Protein AF-C3YIP3-F1 (afdb_monomer_lite)

pLDDT: mean 76.25, std 16.48, range [44.12, 97.44]

Sequence (112 aa):
VHVTQGAGSWVPRDRRCDHVFKRIHAREKLRVPKPVEREPYDGTVADAEPEEPLKVAQPSKLTMEEVTTSTGARDLHKSGFTLAGEQVDDNVPRRTGQRITKPPGGSSSIIF

Foldseek 3Di:
DDDDPPNDDDDDDDPDDCVPCVVVVVCVVVVDDDDDDDDDDPDDDDDDDPPDPDPPDDDDDDPDDDDDPPPPPDDPVPQLADPVQDDPCPVPDDDVPDDDPAHRSGHDDDDD

InterPro domains:
  IPR011059 Metal-dependent hydrolase, composite domain superfamily [G3DSA:2.30.40.10] (1-59)

Organism: Branchiostoma floridae (NCBI:txid7739)

Structure (mmCIF, N/CA/C/O backbone):
data_AF-C3YIP3-F1
#
_entry.id   AF-C3YIP3-F1
#
loop_
_atom_site.group_PDB
_atom_site.id
_atom_site.type_symbol
_atom_site.label_atom_id
_atom_site.label_alt_id
_atom_site.label_comp_id
_atom_site.label_asym_id
_atom_site.label_entity_id
_atom_site.label_seq_id
_atom_site.pdbx_PDB_ins_code
_atom_site.Cartn_x
_atom_site.Cartn_y
_atom_site.Cartn_z
_atom_site.occupancy
_atom_site.B_iso_or_equiv
_atom_site.auth_seq_id
_atom_site.auth_comp_id
_atom_site.auth_asym_id
_atom_site.auth_atom_id
_atom_site.pdbx_PDB_model_num
ATOM 1 N N . VAL A 1 1 ? 34.026 -5.144 -32.151 1.00 74.12 1 VAL A N 1
ATOM 2 C CA . VAL A 1 1 ? 32.636 -5.651 -32.264 1.00 74.12 1 VAL A CA 1
ATOM 3 C C . VAL A 1 1 ? 31.886 -4.694 -33.172 1.00 74.12 1 VAL A C 1
ATOM 5 O O . VAL A 1 1 ? 31.970 -3.500 -32.925 1.00 74.12 1 VAL A O 1
ATOM 8 N N . HIS A 1 2 ? 31.257 -5.184 -34.240 1.00 86.88 2 HIS A N 1
ATOM 9 C CA . HIS A 1 2 ? 30.519 -4.352 -35.199 1.00 86.88 2 HIS A CA 1
ATOM 10 C C . HIS A 1 2 ? 29.017 -4.527 -34.934 1.00 86.88 2 HIS A C 1
ATOM 12 O O . HIS A 1 2 ? 28.570 -5.653 -34.735 1.00 86.88 2 HIS A O 1
ATOM 18 N N . VAL A 1 3 ? 28.258 -3.430 -34.890 1.00 89.19 3 VAL A N 1
ATOM 19 C CA . VAL A 1 3 ? 26.803 -3.403 -34.646 1.00 89.19 3 VAL A CA 1
ATOM 20 C C . VAL A 1 3 ? 26.131 -2.717 -35.835 1.00 89.19 3 VAL A C 1
ATOM 22 O O . VAL A 1 3 ? 26.680 -1.758 -36.373 1.00 89.19 3 VAL A O 1
ATOM 25 N N . THR A 1 4 ? 24.958 -3.201 -36.249 1.00 93.81 4 THR A N 1
ATOM 26 C CA . THR A 1 4 ? 24.152 -2.616 -37.332 1.00 93.81 4 THR A CA 1
ATOM 27 C C . THR A 1 4 ? 22.941 -1.860 -36.784 1.00 93.81 4 THR A C 1
ATOM 29 O O . THR A 1 4 ? 22.431 -2.151 -35.698 1.00 93.81 4 THR A O 1
ATOM 32 N N . GLN A 1 5 ? 22.462 -0.864 -37.534 1.00 94.12 5 GLN A N 1
ATOM 33 C CA . GLN A 1 5 ? 21.230 -0.155 -37.190 1.00 94.12 5 GLN A CA 1
ATOM 34 C C . GLN A 1 5 ? 20.055 -1.141 -37.150 1.00 94.12 5 GLN A C 1
ATOM 36 O O . GLN A 1 5 ? 19.885 -1.949 -38.058 1.00 94.12 5 GLN A O 1
ATOM 41 N N . GLY A 1 6 ? 19.251 -1.075 -36.088 1.00 94.00 6 GLY A N 1
ATOM 42 C CA . GLY A 1 6 ? 18.124 -1.991 -35.894 1.00 94.00 6 GLY A CA 1
ATOM 43 C C . GLY A 1 6 ? 18.499 -3.357 -35.310 1.00 94.00 6 GLY A C 1
ATOM 44 O O . GLY A 1 6 ? 17.627 -4.205 -35.181 1.00 94.00 6 GLY A O 1
ATOM 45 N N . ALA A 1 7 ? 19.752 -3.576 -34.898 1.00 93.38 7 ALA A N 1
ATOM 46 C CA . ALA A 1 7 ? 20.153 -4.814 -34.220 1.00 93.38 7 ALA A CA 1
ATOM 47 C C . ALA A 1 7 ? 19.460 -5.035 -32.855 1.00 93.38 7 ALA A C 1
ATOM 49 O O . ALA A 1 7 ? 1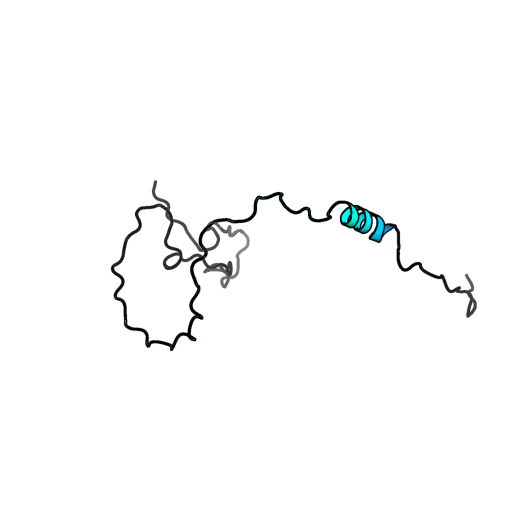9.485 -6.142 -32.324 1.00 93.38 7 ALA A O 1
ATOM 50 N N . GLY A 1 8 ? 18.864 -3.990 -32.267 1.00 93.94 8 GLY A N 1
ATOM 51 C CA . GLY A 1 8 ? 18.084 -4.089 -31.034 1.00 93.94 8 GLY A CA 1
ATOM 52 C C . GLY A 1 8 ? 16.636 -4.509 -31.290 1.00 93.94 8 GLY A C 1
ATOM 53 O O . GLY A 1 8 ? 16.011 -4.066 -32.250 1.00 93.94 8 GLY A O 1
ATOM 54 N N . SER A 1 9 ? 16.079 -5.313 -30.387 1.00 95.75 9 SER A N 1
ATOM 55 C CA . SER A 1 9 ? 14.677 -5.737 -30.412 1.00 95.75 9 SER A CA 1
ATOM 56 C C . SER A 1 9 ? 13.869 -5.070 -29.299 1.00 95.75 9 SER A C 1
ATOM 58 O O . SER A 1 9 ? 14.363 -4.882 -28.185 1.00 95.75 9 SER A O 1
ATOM 60 N N . TRP A 1 10 ? 12.597 -4.775 -29.564 1.00 96.81 10 TRP A N 1
ATOM 61 C CA . TRP A 1 10 ? 11.662 -4.395 -28.508 1.00 96.81 10 TRP A CA 1
ATOM 62 C C . TRP A 1 10 ? 11.361 -5.592 -27.600 1.00 96.81 10 TRP A C 1
ATOM 64 O O . TRP A 1 10 ? 11.080 -6.688 -28.081 1.00 96.81 10 TRP A O 1
ATOM 74 N N . VAL A 1 11 ? 11.398 -5.366 -26.285 1.00 94.94 11 VAL A N 1
ATOM 75 C CA . VAL A 1 11 ? 11.059 -6.376 -25.278 1.00 94.94 11 VAL A CA 1
ATOM 76 C C . VAL A 1 11 ? 9.768 -5.942 -24.575 1.00 94.94 11 VAL A C 1
ATOM 78 O O . VAL A 1 11 ? 9.799 -4.968 -23.811 1.00 94.94 11 VAL A O 1
ATOM 81 N N . PRO A 1 12 ? 8.633 -6.630 -24.806 1.00 94.75 12 PRO A N 1
ATOM 82 C CA . PRO A 1 12 ? 7.417 -6.389 -24.043 1.00 94.75 12 PRO A CA 1
ATOM 83 C C . PRO A 1 12 ? 7.684 -6.584 -22.556 1.00 94.75 12 PRO A C 1
ATOM 85 O O . PRO A 1 12 ? 8.288 -7.574 -22.143 1.00 94.75 12 PRO A O 1
ATOM 88 N N . ARG A 1 13 ? 7.200 -5.651 -21.738 1.00 91.19 13 ARG A N 1
ATOM 89 C CA . ARG A 1 13 ? 7.237 -5.781 -20.282 1.00 91.19 13 ARG A CA 1
ATOM 90 C C . ARG A 1 13 ? 5.826 -5.926 -19.754 1.00 91.19 13 ARG A C 1
ATOM 92 O O . ARG A 1 13 ? 4.944 -5.150 -20.120 1.00 91.19 13 ARG A O 1
ATOM 99 N N . ASP A 1 14 ? 5.645 -6.888 -18.862 1.00 90.94 14 ASP A N 1
ATOM 100 C CA . ASP A 1 14 ? 4.442 -6.953 -18.046 1.00 90.94 14 ASP A CA 1
ATOM 101 C C . ASP A 1 14 ? 4.394 -5.725 -17.119 1.00 90.94 14 ASP A C 1
ATOM 103 O O . ASP A 1 14 ? 5.416 -5.273 -16.591 1.00 90.94 14 ASP A O 1
ATOM 107 N N . ARG A 1 15 ? 3.192 -5.181 -16.916 1.00 90.88 15 ARG A N 1
ATOM 108 C CA . ARG A 1 15 ? 2.930 -4.115 -15.942 1.00 90.88 15 ARG A CA 1
ATOM 109 C C . ARG A 1 15 ? 3.197 -4.605 -14.522 1.00 90.88 15 ARG A C 1
ATOM 111 O O . ARG A 1 15 ? 3.572 -3.813 -13.658 1.00 90.88 15 ARG A O 1
ATOM 118 N N . ARG A 1 16 ? 3.006 -5.903 -14.276 1.00 92.00 16 ARG A N 1
ATOM 119 C CA . ARG A 1 16 ? 3.118 -6.509 -12.955 1.00 92.00 16 ARG A CA 1
ATOM 120 C C . ARG A 1 16 ? 4.381 -7.353 -12.840 1.00 92.00 16 ARG A C 1
ATOM 122 O O . ARG A 1 16 ? 4.358 -8.569 -12.983 1.00 92.00 16 ARG A O 1
ATOM 129 N N . CYS A 1 17 ? 5.496 -6.708 -12.510 1.00 93.94 17 CYS A N 1
ATOM 130 C CA . CYS A 1 17 ? 6.712 -7.448 -12.204 1.00 93.94 17 CYS A CA 1
ATOM 131 C C . CYS A 1 17 ? 6.653 -8.064 -10.798 1.00 93.94 17 CYS A C 1
ATOM 133 O O . CYS A 1 17 ? 6.369 -7.411 -9.789 1.00 93.94 17 CYS A O 1
ATOM 135 N N . ASP A 1 18 ? 6.978 -9.346 -10.729 1.00 93.75 18 ASP A N 1
ATOM 136 C CA . ASP A 1 18 ? 6.945 -10.120 -9.495 1.00 93.75 18 ASP A CA 1
ATOM 137 C C . ASP A 1 18 ? 7.893 -9.581 -8.417 1.00 93.75 18 ASP A C 1
ATOM 139 O O . ASP A 1 18 ? 7.541 -9.547 -7.239 1.00 93.75 18 ASP A O 1
ATOM 143 N N . HIS A 1 19 ? 9.078 -9.114 -8.816 1.00 93.69 19 HIS A N 1
ATOM 144 C CA . HIS A 1 19 ? 10.075 -8.545 -7.907 1.00 93.69 19 HIS A CA 1
ATOM 145 C C . HIS A 1 19 ? 9.516 -7.380 -7.067 1.00 93.69 19 HIS A C 1
ATOM 147 O O . HIS A 1 19 ? 9.839 -7.261 -5.887 1.00 93.69 19 HIS A O 1
ATOM 153 N N . VAL A 1 20 ? 8.643 -6.547 -7.647 1.00 93.44 20 VAL A N 1
ATOM 154 C CA . VAL A 1 20 ? 8.040 -5.395 -6.956 1.00 93.44 20 VAL A CA 1
ATOM 155 C C . VAL A 1 20 ? 6.698 -5.767 -6.323 1.00 93.44 20 VAL A C 1
ATOM 157 O O . VAL A 1 20 ? 6.452 -5.463 -5.155 1.00 93.44 20 VAL A O 1
ATOM 160 N N . PHE A 1 21 ? 5.818 -6.450 -7.062 1.00 96.44 21 PHE A N 1
ATOM 161 C CA . PHE A 1 21 ? 4.413 -6.591 -6.669 1.00 96.44 21 PHE A CA 1
ATOM 162 C C . PHE A 1 21 ? 4.085 -7.842 -5.847 1.00 96.44 21 PHE A C 1
ATOM 164 O O . PHE A 1 21 ? 3.033 -7.856 -5.203 1.00 96.44 21 PHE A O 1
ATOM 171 N N . LYS A 1 22 ? 4.955 -8.866 -5.784 1.00 96.69 22 LYS A N 1
ATOM 172 C CA . LYS A 1 22 ? 4.684 -10.095 -5.003 1.00 96.69 22 LYS A CA 1
ATOM 173 C C . LYS A 1 22 ? 4.330 -9.793 -3.547 1.00 96.69 22 LYS A C 1
ATOM 175 O O . LYS A 1 22 ? 3.325 -10.278 -3.030 1.00 96.69 22 LYS A O 1
ATOM 180 N N . ARG A 1 23 ? 5.134 -8.949 -2.894 1.00 96.56 23 ARG A N 1
ATOM 181 C CA . ARG A 1 23 ? 4.942 -8.583 -1.482 1.00 96.56 23 ARG A CA 1
ATOM 182 C C . ARG A 1 23 ? 3.743 -7.666 -1.273 1.00 96.56 23 ARG A C 1
ATOM 184 O O . ARG A 1 23 ? 3.031 -7.827 -0.286 1.00 96.56 23 ARG A O 1
ATOM 191 N N . ILE A 1 24 ? 3.520 -6.724 -2.190 1.00 95.50 24 ILE A N 1
ATOM 192 C CA . ILE A 1 24 ? 2.390 -5.789 -2.123 1.00 95.50 24 ILE A CA 1
ATOM 193 C C . ILE A 1 24 ? 1.077 -6.572 -2.171 1.00 95.50 24 ILE A C 1
ATOM 195 O O . ILE A 1 24 ? 0.234 -6.392 -1.299 1.00 95.50 24 ILE A O 1
ATOM 199 N N . HIS A 1 25 ? 0.967 -7.529 -3.093 1.00 95.19 25 HIS A N 1
ATOM 200 C CA . HIS A 1 25 ? -0.218 -8.375 -3.242 1.00 95.19 25 HIS A CA 1
ATOM 201 C C . HIS A 1 25 ? -0.503 -9.250 -2.028 1.00 95.19 25 HIS A C 1
ATOM 203 O O . HIS A 1 25 ? -1.642 -9.357 -1.583 1.00 95.19 25 HIS A O 1
ATOM 209 N N . ALA A 1 26 ? 0.535 -9.887 -1.481 1.00 96.62 26 ALA A N 1
ATOM 210 C CA . ALA A 1 26 ? 0.394 -10.684 -0.269 1.00 96.62 26 ALA A CA 1
ATOM 211 C C . ALA A 1 26 ? -0.065 -9.808 0.907 1.00 96.62 26 ALA A C 1
ATOM 213 O O . ALA A 1 26 ? -0.966 -10.188 1.650 1.00 96.62 26 ALA A O 1
ATOM 214 N N . ARG A 1 27 ? 0.503 -8.603 1.039 1.00 97.44 27 ARG A N 1
ATOM 215 C CA . ARG A 1 27 ? 0.122 -7.645 2.080 1.00 97.44 27 ARG A CA 1
ATOM 216 C C . ARG A 1 27 ? -1.316 -7.165 1.924 1.00 97.44 27 ARG A C 1
ATOM 218 O O . ARG A 1 27 ? -2.011 -7.104 2.925 1.00 97.44 27 ARG A O 1
ATOM 225 N N . GLU A 1 28 ? -1.760 -6.825 0.720 1.00 96.31 28 GLU A N 1
ATOM 226 C CA . GLU A 1 28 ? -3.143 -6.392 0.471 1.00 96.31 28 GLU A CA 1
ATOM 227 C C . GLU A 1 28 ? -4.153 -7.471 0.864 1.00 96.31 28 GLU A C 1
ATOM 229 O O . GLU A 1 28 ? -5.122 -7.175 1.556 1.00 96.31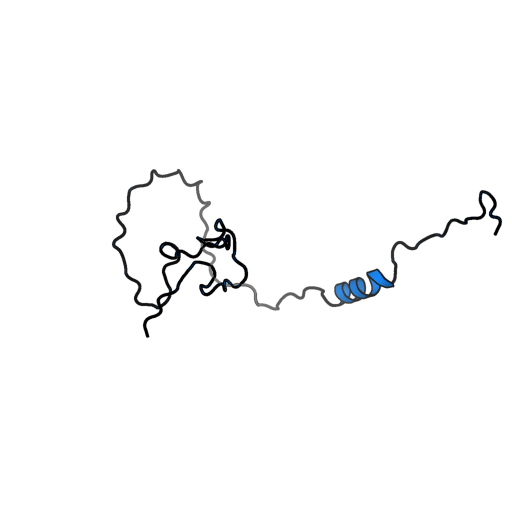 28 GLU A O 1
ATOM 234 N N . LYS A 1 29 ? -3.878 -8.735 0.520 1.00 96.12 29 LYS A N 1
ATOM 235 C CA . LYS A 1 29 ? -4.719 -9.871 0.923 1.00 96.12 29 LYS A CA 1
ATOM 236 C C . LYS A 1 29 ? -4.766 -10.087 2.435 1.00 96.12 29 LYS A C 1
ATOM 238 O O . LYS A 1 29 ? -5.804 -10.466 2.963 1.00 96.12 29 LYS A O 1
ATOM 243 N N . LEU A 1 30 ? -3.643 -9.894 3.126 1.00 96.38 30 LEU A N 1
ATOM 244 C CA . LEU A 1 30 ? -3.535 -10.153 4.566 1.00 96.38 30 LEU A CA 1
ATOM 245 C C . LEU A 1 30 ? -4.003 -8.975 5.426 1.00 96.38 30 LEU A C 1
ATOM 247 O O . LEU A 1 30 ? -4.508 -9.181 6.525 1.00 96.38 30 LEU A O 1
ATOM 251 N N . ARG A 1 31 ? -3.823 -7.739 4.950 1.00 95.81 31 ARG A N 1
ATOM 252 C CA . ARG A 1 31 ? -4.070 -6.504 5.709 1.00 95.81 31 ARG A CA 1
ATOM 253 C C . ARG A 1 31 ? -5.461 -5.923 5.454 1.00 95.81 31 ARG A C 1
ATOM 255 O O . ARG A 1 31 ? -5.643 -4.711 5.559 1.00 95.81 31 ARG A O 1
ATOM 262 N N . VAL A 1 32 ? -6.423 -6.780 5.116 1.00 94.94 32 VAL A N 1
ATOM 263 C CA . VAL A 1 32 ? -7.831 -6.392 5.015 1.00 94.94 32 VAL A CA 1
ATOM 264 C C . VAL A 1 32 ? -8.293 -5.939 6.407 1.00 94.94 32 VAL A C 1
ATOM 266 O O . VAL A 1 32 ? -8.169 -6.719 7.357 1.00 94.94 32 VAL A O 1
ATOM 269 N N . PRO A 1 33 ? -8.764 -4.687 6.569 1.00 95.81 33 PRO A N 1
ATOM 270 C CA . PRO A 1 33 ? -9.215 -4.187 7.861 1.00 95.81 33 PRO A CA 1
ATOM 271 C C . PRO A 1 33 ? -10.417 -5.002 8.337 1.00 95.81 33 PRO A C 1
ATOM 273 O O . PRO A 1 33 ? -11.332 -5.281 7.563 1.00 95.81 33 PRO A O 1
ATOM 276 N N . LYS A 1 34 ? -10.404 -5.388 9.613 1.00 96.31 34 LYS A N 1
ATOM 277 C CA . LYS A 1 34 ? -11.502 -6.123 10.241 1.00 96.31 34 LYS A CA 1
ATOM 278 C C . LYS A 1 34 ? -12.207 -5.203 11.236 1.00 96.31 34 LYS A C 1
ATOM 280 O O . LYS A 1 34 ? -11.511 -4.619 12.072 1.00 96.31 34 LYS A O 1
ATOM 285 N N . PRO A 1 35 ? -13.537 -5.038 11.142 1.00 95.75 35 PRO A N 1
ATOM 286 C CA . PRO A 1 35 ? -14.277 -4.289 12.144 1.00 95.75 35 PRO A CA 1
ATOM 287 C C . PRO A 1 35 ? -14.219 -5.022 13.488 1.00 95.75 35 PRO A C 1
ATOM 289 O O . PRO A 1 35 ? -14.069 -6.243 13.538 1.00 95.75 35 PRO A O 1
ATOM 292 N N . VAL A 1 36 ? -14.329 -4.266 14.577 1.00 97.44 36 VAL A N 1
ATOM 293 C CA . VAL A 1 36 ? -14.497 -4.839 15.915 1.00 97.44 36 VAL A CA 1
ATOM 294 C C . VAL A 1 36 ? -15.977 -5.138 16.102 1.00 97.44 36 VAL A C 1
ATOM 296 O O . VAL A 1 36 ? -16.801 -4.243 15.924 1.00 97.44 36 VAL A O 1
ATOM 299 N N . GLU A 1 37 ? -16.302 -6.373 16.470 1.00 96.88 37 GLU A N 1
ATOM 300 C CA . GLU A 1 37 ? -17.668 -6.755 16.825 1.00 96.88 37 GLU A CA 1
ATOM 301 C C . GLU A 1 37 ? -18.072 -6.035 18.114 1.00 96.88 37 GLU A C 1
ATOM 303 O O . GLU A 1 37 ? -17.392 -6.126 19.140 1.00 96.88 37 GLU A O 1
ATOM 308 N N . ARG A 1 38 ? -19.136 -5.238 18.024 1.00 97.31 38 ARG A N 1
ATOM 309 C CA . ARG A 1 38 ? -19.675 -4.431 19.117 1.00 97.31 38 ARG A CA 1
ATOM 310 C C . ARG A 1 38 ? -21.188 -4.438 19.032 1.00 97.31 38 ARG A C 1
ATOM 312 O O . ARG A 1 38 ? -21.738 -4.395 17.933 1.00 97.31 38 ARG A O 1
ATOM 319 N N . GLU A 1 39 ? -21.825 -4.420 20.192 1.00 95.75 39 GLU A N 1
ATOM 320 C CA . GLU A 1 39 ? -23.243 -4.095 20.276 1.00 95.75 39 GLU A CA 1
ATOM 321 C C . GLU A 1 39 ? -23.488 -2.653 19.799 1.00 95.75 39 GLU A C 1
ATOM 323 O O . GLU A 1 39 ? -22.598 -1.797 19.934 1.00 95.75 39 GLU A O 1
ATOM 328 N N . PRO A 1 40 ? -24.674 -2.359 19.240 1.00 96.31 40 PRO A N 1
ATOM 329 C CA . PRO A 1 40 ? -25.081 -0.994 18.938 1.00 96.31 40 PRO A CA 1
ATOM 330 C C . PRO A 1 40 ? -24.994 -0.095 20.178 1.00 96.31 40 PRO A C 1
ATOM 332 O O . PRO A 1 40 ? -25.251 -0.524 21.301 1.00 96.31 40 PRO A O 1
ATOM 335 N N . TYR A 1 41 ? -24.627 1.170 19.976 1.00 95.12 41 TYR A N 1
ATOM 336 C CA . TYR A 1 41 ? -24.601 2.146 21.061 1.00 95.12 41 TYR A CA 1
ATOM 337 C C . TYR A 1 41 ? -26.031 2.513 21.481 1.00 95.12 41 TYR A C 1
ATOM 339 O O . TYR A 1 41 ? -26.801 2.990 20.653 1.00 95.12 41 TYR A O 1
ATOM 347 N N . ASP A 1 42 ? -26.349 2.315 22.761 1.00 95.12 42 ASP A N 1
ATOM 348 C CA . ASP A 1 42 ? -27.666 2.591 23.367 1.00 95.12 42 ASP A CA 1
ATOM 349 C C . ASP A 1 42 ? -27.653 3.818 24.305 1.00 95.12 42 ASP A C 1
ATOM 351 O O . ASP A 1 42 ? -28.611 4.114 25.012 1.00 95.12 42 ASP A O 1
ATOM 355 N N . GLY A 1 43 ? -26.533 4.544 24.372 1.00 94.56 43 GLY A N 1
ATOM 356 C CA . GLY A 1 43 ? -26.430 5.724 25.229 1.00 94.56 43 GLY A CA 1
ATOM 357 C C . GLY A 1 43 ? -27.117 6.952 24.626 1.00 94.56 43 GLY A C 1
ATOM 358 O O . GLY A 1 43 ? -27.280 7.072 23.412 1.00 94.56 43 GLY A O 1
ATOM 359 N N . THR A 1 44 ? -27.483 7.912 25.476 1.00 92.44 44 THR A N 1
ATOM 360 C CA . THR A 1 44 ? -28.006 9.202 25.015 1.00 92.44 44 THR A CA 1
ATOM 361 C C . THR A 1 44 ? -26.907 9.999 24.323 1.00 92.44 44 THR A C 1
ATOM 363 O O . THR A 1 44 ? -25.836 10.212 24.894 1.00 92.44 44 THR A O 1
ATOM 366 N N . VAL A 1 45 ? -27.191 10.486 23.121 1.00 90.25 45 VAL A N 1
ATOM 367 C CA . VAL A 1 45 ? -26.332 11.432 22.406 1.00 90.25 45 VAL A CA 1
ATOM 368 C C . VAL A 1 45 ? -26.811 12.837 22.758 1.00 90.25 45 VAL A C 1
ATOM 370 O O . VAL A 1 45 ? -28.006 13.104 22.692 1.00 90.25 45 VAL A O 1
ATOM 373 N N . ALA A 1 46 ? -25.904 13.719 23.177 1.00 86.81 46 ALA A N 1
ATOM 374 C CA . ALA A 1 46 ? -26.253 15.120 23.387 1.00 86.81 46 ALA A CA 1
ATOM 375 C C . ALA A 1 46 ? -26.561 15.774 22.035 1.00 86.81 46 ALA A C 1
ATOM 377 O O . ALA A 1 46 ? -25.795 15.599 21.083 1.00 86.81 46 ALA A O 1
ATOM 378 N N . ASP A 1 47 ? -27.649 16.536 21.960 1.00 82.12 47 ASP A N 1
ATOM 379 C CA . ASP A 1 47 ? -27.939 17.352 20.788 1.00 82.12 47 ASP A CA 1
ATOM 380 C C . ASP A 1 47 ? -26.850 18.423 20.662 1.00 82.12 47 ASP A C 1
ATOM 382 O O . ASP A 1 47 ? -26.702 19.294 21.521 1.00 82.12 47 ASP A O 1
ATOM 386 N N . ALA A 1 48 ? -26.042 18.327 19.607 1.00 71.62 48 ALA A N 1
ATOM 387 C CA . ALA A 1 48 ? -25.140 19.403 19.242 1.00 71.62 48 ALA A CA 1
ATOM 388 C C . ALA A 1 48 ? -25.989 20.507 18.605 1.00 71.62 48 ALA A C 1
ATOM 390 O O . ALA A 1 48 ? -26.472 20.341 17.482 1.00 71.62 48 ALA A O 1
ATOM 391 N N . GLU A 1 49 ? -26.182 21.628 19.307 1.00 72.50 49 GLU A N 1
ATOM 392 C CA . GLU A 1 49 ? -26.600 22.841 18.609 1.00 72.50 49 GLU A CA 1
ATOM 393 C C . GLU A 1 49 ? -25.547 23.163 17.538 1.00 72.50 49 GLU A C 1
ATOM 395 O O . GLU A 1 49 ? -24.346 23.001 17.785 1.00 72.50 49 GLU A O 1
ATOM 400 N N . PRO A 1 50 ? -25.959 23.575 16.327 1.00 69.31 50 PRO A N 1
ATOM 401 C CA . PRO A 1 50 ? -25.014 24.045 15.333 1.00 69.31 50 PRO A CA 1
ATOM 402 C C . PRO A 1 50 ? -24.275 25.246 15.925 1.00 69.31 50 PRO A C 1
ATOM 404 O O . PRO A 1 50 ? -24.871 26.300 16.119 1.00 69.31 50 PRO A O 1
ATOM 407 N N . GLU A 1 51 ? -22.987 25.067 16.224 1.00 65.56 51 GLU A N 1
ATOM 408 C CA . GLU A 1 51 ? -22.094 26.138 16.664 1.00 65.56 51 GLU A CA 1
ATOM 409 C C . GLU A 1 51 ? -22.234 27.317 15.689 1.00 65.56 51 GLU A C 1
ATOM 411 O O . GLU A 1 51 ? -21.802 27.245 14.531 1.00 65.56 51 GLU A O 1
ATOM 416 N N . GLU A 1 52 ? -22.883 28.400 16.132 1.00 65.56 52 GLU A N 1
ATOM 417 C CA . GLU A 1 52 ? -22.866 29.653 15.389 1.00 65.56 52 GLU A CA 1
ATOM 418 C C . GLU A 1 52 ? -21.399 30.072 15.216 1.00 65.56 52 GLU A C 1
ATOM 420 O O . GLU A 1 52 ? -20.611 29.952 16.160 1.00 65.56 52 GLU A O 1
ATOM 425 N N . PRO A 1 53 ? -20.986 30.570 14.035 1.00 63.19 53 PRO A N 1
ATOM 426 C CA . PRO A 1 53 ? -19.611 30.998 13.831 1.00 63.19 53 PRO A CA 1
ATOM 427 C C . PRO A 1 53 ? -19.250 32.028 14.901 1.00 63.19 53 PRO A C 1
ATOM 429 O O . PRO A 1 53 ? -19.853 33.103 14.965 1.00 63.19 53 PRO A O 1
ATOM 432 N N . LEU A 1 54 ? -18.277 31.671 15.746 1.00 59.25 54 LEU A N 1
ATOM 433 C CA . LEU A 1 54 ? -17.805 32.475 16.868 1.00 59.25 54 LEU A CA 1
ATOM 434 C C . LEU A 1 54 ? -17.598 33.924 16.411 1.00 59.25 54 LEU A C 1
ATOM 436 O O . LEU A 1 54 ? -16.666 34.236 15.664 1.00 59.25 54 LEU A O 1
ATOM 440 N N . LYS A 1 55 ? -18.471 34.828 16.867 1.00 61.69 55 LYS A N 1
ATOM 441 C CA . LYS A 1 55 ? -18.229 36.267 16.760 1.00 61.69 55 LYS A CA 1
ATOM 442 C C . LYS A 1 55 ? -16.975 36.537 17.578 1.00 61.69 55 LYS A C 1
ATOM 444 O O . LYS A 1 55 ? -16.981 36.326 18.786 1.00 61.69 55 LYS A O 1
ATOM 449 N N . VAL A 1 56 ? -15.900 36.952 16.908 1.00 57.66 56 VAL A N 1
ATOM 450 C CA . VAL A 1 56 ? -14.619 37.307 17.529 1.00 57.66 56 VAL A CA 1
ATOM 451 C C . VAL A 1 56 ? -14.881 38.344 18.622 1.00 57.66 56 VAL A C 1
ATOM 453 O O . VAL A 1 56 ? -15.056 39.530 18.344 1.00 57.66 56 VAL A O 1
ATOM 456 N N . ALA A 1 57 ? -14.956 37.890 19.871 1.00 56.53 57 ALA A N 1
ATOM 457 C CA . ALA A 1 57 ? -14.998 38.765 21.023 1.00 56.53 57 ALA A CA 1
ATOM 458 C C . ALA A 1 57 ? -13.600 39.365 21.201 1.00 56.53 57 ALA A C 1
ATOM 460 O O . ALA A 1 57 ? -12.590 38.659 21.153 1.00 56.53 57 ALA A O 1
ATOM 461 N N . GLN A 1 58 ? -13.545 40.687 21.363 1.00 59.94 58 GLN A N 1
ATOM 462 C CA . GLN A 1 58 ? -12.311 41.405 21.667 1.00 59.94 58 GLN A CA 1
ATOM 463 C C . GLN A 1 58 ? -11.639 40.795 22.909 1.00 59.94 58 GLN A C 1
ATOM 465 O O . GLN A 1 58 ? -12.339 40.480 23.874 1.00 59.94 58 GLN A O 1
ATOM 470 N N . PRO A 1 59 ? -10.303 40.642 22.929 1.00 48.91 59 PRO A N 1
ATOM 471 C CA . PRO A 1 59 ? -9.622 40.032 24.060 1.00 48.91 59 PRO A CA 1
ATOM 472 C C . PRO A 1 59 ? -9.711 40.944 25.291 1.00 48.91 59 PRO A C 1
ATOM 474 O O . PRO A 1 59 ? -8.979 41.928 25.415 1.00 48.91 59 PRO A O 1
ATOM 477 N N . SER A 1 60 ? -10.594 40.607 26.231 1.00 55.25 60 SER A N 1
ATOM 478 C CA . SER A 1 60 ? -10.535 41.128 27.593 1.00 55.25 60 SER A CA 1
ATOM 479 C C . SER A 1 60 ? -9.331 40.508 28.304 1.00 55.25 60 SER A C 1
ATOM 481 O O . SER A 1 60 ? -9.213 39.285 28.384 1.00 55.25 60 SER A O 1
ATOM 483 N N . LYS A 1 61 ? -8.431 41.361 28.807 1.00 49.31 61 LYS A N 1
ATOM 484 C CA . LYS A 1 61 ? -7.253 40.974 29.594 1.00 49.31 61 LYS A CA 1
ATOM 485 C C . LYS A 1 61 ? -7.681 40.158 30.817 1.00 49.31 61 LYS A C 1
ATOM 487 O O . LYS A 1 61 ? -8.160 40.723 31.794 1.00 49.31 61 LYS A O 1
ATOM 492 N N . LEU A 1 62 ? -7.464 38.847 30.773 1.00 52.59 62 LEU A N 1
ATOM 493 C CA . LEU A 1 62 ? -7.430 38.014 31.968 1.00 52.59 62 LEU A CA 1
ATOM 494 C C . LEU A 1 62 ? -6.046 38.188 32.602 1.00 52.59 62 LEU A C 1
ATOM 496 O O . LEU A 1 62 ? -5.038 37.751 32.050 1.00 52.59 62 LEU A O 1
ATOM 500 N N . THR A 1 63 ? -5.984 38.868 33.743 1.00 51.22 63 THR A N 1
ATOM 501 C CA . THR A 1 63 ? -4.850 38.770 34.668 1.00 51.22 63 THR A CA 1
ATOM 502 C C . THR A 1 63 ? -4.807 37.336 35.188 1.00 51.22 63 THR A C 1
ATOM 504 O O . THR A 1 63 ? -5.593 36.972 36.057 1.00 51.22 63 THR A O 1
ATOM 507 N N . MET A 1 64 ? -3.940 36.502 34.607 1.00 51.00 64 MET A N 1
ATOM 508 C CA . MET A 1 64 ? -3.651 35.174 35.145 1.00 51.00 64 MET A CA 1
ATOM 509 C C . MET A 1 64 ? -2.822 35.335 36.416 1.00 51.00 64 MET A C 1
ATOM 511 O O . MET A 1 64 ? -1.684 35.799 36.361 1.00 51.00 64 MET A O 1
ATOM 515 N N . GLU A 1 65 ? -3.391 34.951 37.553 1.00 55.91 65 GLU A N 1
ATOM 516 C CA . GLU A 1 65 ? -2.606 34.685 38.753 1.00 55.91 65 GLU A CA 1
ATOM 517 C C . GLU A 1 65 ? -1.709 33.468 38.489 1.00 55.91 65 GLU A C 1
ATOM 519 O O . GLU A 1 65 ? -2.143 32.441 37.960 1.00 55.91 65 GLU A O 1
ATOM 524 N N . GLU A 1 66 ? -0.423 33.620 38.794 1.00 55.09 66 GLU A N 1
ATOM 525 C CA . GLU A 1 66 ? 0.612 32.632 38.518 1.00 55.09 66 GLU A CA 1
ATOM 526 C C . GLU A 1 66 ? 0.456 31.418 39.444 1.00 55.09 66 GLU A C 1
ATOM 528 O O . GLU A 1 66 ? 0.978 31.382 40.556 1.00 55.09 66 GLU A O 1
ATOM 533 N N . VAL A 1 67 ? -0.259 30.393 38.975 1.00 55.53 67 VAL A N 1
ATOM 534 C CA . VAL A 1 67 ? -0.286 29.082 39.630 1.00 55.53 67 VAL A CA 1
ATOM 535 C C . VAL A 1 67 ? 1.053 28.394 39.372 1.00 55.53 67 VAL A C 1
ATOM 537 O O . VAL A 1 67 ? 1.340 27.931 38.267 1.00 55.53 67 VAL A O 1
ATOM 540 N N . THR A 1 68 ? 1.898 28.324 40.397 1.00 57.31 68 THR A N 1
ATOM 541 C CA . THR A 1 68 ? 3.113 27.510 40.378 1.00 57.31 68 THR A CA 1
ATOM 542 C C . THR A 1 68 ? 2.716 26.041 40.528 1.00 57.31 68 THR A C 1
ATOM 544 O O . THR A 1 68 ? 2.373 25.557 41.605 1.00 57.31 68 THR A O 1
ATOM 547 N N . THR A 1 69 ? 2.704 25.297 39.422 1.00 51.84 69 THR A N 1
ATOM 548 C CA . THR A 1 69 ? 2.428 23.858 39.458 1.00 51.84 69 THR A CA 1
ATOM 549 C C . THR A 1 69 ? 3.596 23.136 40.133 1.00 51.84 69 THR A C 1
ATOM 551 O O . THR A 1 69 ? 4.698 23.076 39.595 1.00 51.84 69 THR A O 1
ATOM 554 N N . SER A 1 70 ? 3.359 22.582 41.327 1.00 54.19 70 SER A N 1
ATOM 555 C CA . SER A 1 70 ? 4.340 21.793 42.097 1.00 54.19 70 SER A CA 1
ATOM 556 C C . SER A 1 70 ? 4.599 20.396 41.507 1.00 54.19 70 SER A C 1
ATOM 558 O O . SER A 1 70 ? 5.443 19.650 42.010 1.00 54.19 70 SER A O 1
ATOM 560 N N . THR A 1 71 ? 3.880 20.007 40.457 1.00 52.22 71 THR A N 1
ATOM 561 C CA . THR A 1 71 ? 4.125 18.765 39.731 1.00 52.22 71 THR A CA 1
ATOM 562 C C . THR A 1 71 ? 5.312 18.986 38.798 1.00 52.22 71 THR A C 1
ATOM 564 O O . THR A 1 71 ? 5.352 19.969 38.071 1.00 52.22 71 THR A O 1
ATOM 567 N N . GLY A 1 72 ? 6.298 18.084 38.798 1.00 55.34 72 GLY A N 1
ATOM 568 C CA . GLY A 1 72 ? 7.533 18.180 37.996 1.00 55.34 72 GLY A CA 1
ATOM 569 C C . GLY A 1 72 ? 7.358 18.264 36.466 1.00 55.34 72 GLY A C 1
ATOM 570 O O . GLY A 1 72 ? 8.336 18.133 35.730 1.00 55.34 72 GLY A O 1
ATOM 571 N N . ALA A 1 73 ? 6.137 18.477 35.975 1.00 58.31 73 ALA A N 1
ATOM 572 C CA . ALA A 1 73 ? 5.852 18.916 34.624 1.00 58.31 73 ALA A CA 1
ATOM 573 C C . ALA A 1 73 ? 6.159 20.419 34.521 1.00 58.31 73 ALA A C 1
ATOM 575 O O . ALA A 1 73 ? 5.445 21.265 35.054 1.00 58.31 73 ALA A O 1
ATOM 576 N N . ARG A 1 74 ? 7.264 20.751 33.849 1.00 60.69 74 ARG A N 1
ATOM 577 C CA . ARG A 1 74 ? 7.619 22.143 33.557 1.00 60.69 74 ARG A CA 1
ATOM 578 C C . ARG A 1 74 ? 6.592 22.728 32.587 1.00 60.69 74 ARG A C 1
ATOM 580 O O . ARG A 1 74 ? 6.290 22.100 31.575 1.00 60.69 74 ARG A O 1
ATOM 587 N N . ASP A 1 75 ? 6.100 23.925 32.890 1.00 63.19 75 ASP A N 1
ATOM 588 C CA . ASP A 1 75 ? 5.235 24.694 31.997 1.00 63.19 75 ASP A CA 1
ATOM 589 C C . ASP A 1 75 ? 5.945 24.919 30.653 1.00 63.19 75 ASP A C 1
ATOM 591 O O . ASP A 1 75 ? 7.027 25.512 30.588 1.00 63.19 75 ASP A O 1
ATOM 595 N N . LEU A 1 76 ? 5.340 24.415 29.576 1.00 64.44 76 LEU A N 1
ATOM 596 C CA . LEU A 1 76 ? 5.889 24.497 28.227 1.00 64.44 76 LEU A CA 1
ATOM 597 C C . LEU A 1 76 ? 5.994 25.948 27.745 1.00 64.44 76 LEU A C 1
ATOM 599 O O . LEU A 1 76 ? 6.921 26.266 27.007 1.00 64.44 76 LEU A O 1
ATOM 603 N N . HIS A 1 77 ? 5.107 26.834 28.204 1.00 65.31 77 HIS A N 1
ATOM 604 C CA . HIS A 1 77 ? 5.120 28.253 27.845 1.00 65.31 77 HIS A CA 1
ATOM 605 C C . HIS A 1 77 ? 6.233 29.035 28.555 1.00 65.31 77 HIS A C 1
ATOM 607 O O . HIS A 1 77 ? 6.617 30.109 28.095 1.00 65.31 77 HIS A O 1
ATOM 613 N N . LYS A 1 78 ? 6.787 28.484 29.644 1.00 61.19 78 LYS A N 1
ATOM 614 C CA . LYS A 1 78 ? 7.974 29.007 30.343 1.00 61.19 78 LYS A CA 1
ATOM 615 C C . LYS A 1 78 ? 9.258 28.249 29.979 1.00 61.19 78 LYS A C 1
ATOM 617 O O . LYS A 1 78 ? 10.342 28.626 30.423 1.00 61.19 78 LYS A O 1
ATOM 622 N N . SER A 1 79 ? 9.158 27.175 29.194 1.00 62.75 79 SER A N 1
ATOM 623 C CA . SER A 1 79 ? 10.302 26.379 28.756 1.00 62.75 79 SER A CA 1
ATOM 624 C C . SER A 1 79 ? 11.027 27.070 27.603 1.00 62.75 79 SER A C 1
ATOM 626 O O . SER A 1 79 ? 10.422 27.406 26.592 1.00 62.75 79 SER A O 1
ATOM 628 N 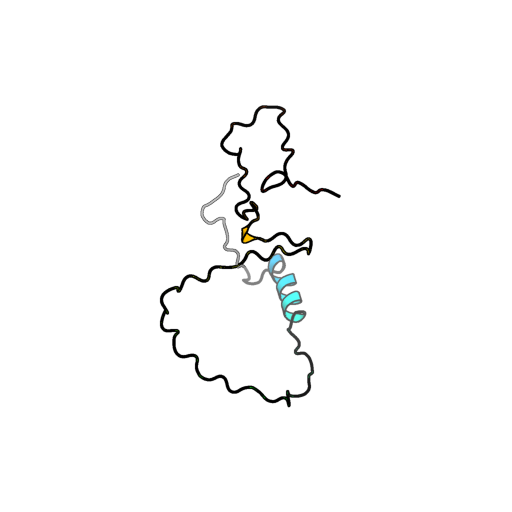N . GLY A 1 80 ? 12.350 27.209 27.708 1.00 65.75 80 GLY A N 1
ATOM 629 C CA . GLY A 1 80 ? 13.205 27.640 26.593 1.00 65.75 80 GLY A CA 1
ATOM 630 C C . GLY A 1 80 ? 13.389 26.577 25.498 1.00 65.75 80 GLY A C 1
ATOM 631 O O . GLY A 1 80 ? 14.232 26.744 24.620 1.00 65.75 80 GLY A O 1
ATOM 632 N N . PHE A 1 81 ? 12.656 25.460 25.559 1.00 63.53 81 PHE A N 1
ATOM 633 C CA . PHE A 1 81 ? 12.719 24.398 24.561 1.00 63.53 81 PHE A CA 1
ATOM 634 C C . PHE A 1 81 ? 11.905 24.774 23.320 1.00 63.53 81 PHE A C 1
ATOM 636 O O . PHE A 1 81 ? 10.687 24.918 23.371 1.00 63.53 81 PHE A O 1
ATOM 643 N N . THR A 1 82 ? 12.589 24.881 22.187 1.00 62.44 82 THR A N 1
ATOM 644 C CA . THR A 1 82 ? 11.994 25.115 20.870 1.00 62.44 82 THR A CA 1
ATOM 645 C C . THR A 1 82 ? 12.158 23.857 20.015 1.00 62.44 82 THR A C 1
ATOM 647 O O . THR A 1 82 ? 13.226 23.242 19.994 1.00 62.44 82 THR A O 1
ATOM 650 N N . LEU A 1 83 ? 11.105 23.472 19.283 1.00 61.25 83 LEU A N 1
ATOM 651 C CA . LEU A 1 83 ? 11.132 22.311 18.381 1.00 61.25 83 LEU A CA 1
ATOM 652 C C . LEU A 1 83 ? 11.993 22.552 17.128 1.00 61.25 83 LEU A C 1
ATOM 654 O O . LEU A 1 83 ? 12.274 21.612 16.390 1.00 61.25 83 LEU A O 1
ATOM 658 N N . ALA A 1 84 ? 12.426 23.794 16.889 1.00 69.38 84 ALA A N 1
ATOM 659 C CA . ALA A 1 84 ? 13.315 24.123 15.780 1.00 69.38 84 ALA A CA 1
ATOM 660 C C . ALA A 1 84 ? 14.723 23.526 15.962 1.00 69.38 84 ALA A C 1
ATOM 662 O O . ALA A 1 84 ? 15.470 23.433 14.995 1.00 69.38 84 ALA A O 1
ATOM 663 N N . GLY A 1 85 ? 15.083 23.103 17.183 1.00 65.94 85 GLY A N 1
ATOM 664 C CA . GLY A 1 85 ? 16.350 22.423 17.474 1.00 65.94 85 GLY A CA 1
ATOM 665 C C . GLY A 1 85 ? 17.593 23.318 17.430 1.00 65.94 85 GLY A C 1
ATOM 666 O O . GLY A 1 85 ? 18.687 22.827 17.695 1.00 65.94 85 GLY A O 1
ATOM 667 N N . GLU A 1 86 ? 17.425 24.605 17.134 1.00 70.75 86 GLU A N 1
ATOM 668 C CA . GLU A 1 86 ? 18.493 25.604 17.100 1.00 70.75 86 GLU A CA 1
ATOM 669 C C . GLU A 1 86 ? 19.067 25.845 18.507 1.00 70.75 86 GLU A C 1
ATOM 671 O O . GLU A 1 86 ? 18.331 25.985 19.492 1.00 70.75 86 GLU A O 1
ATOM 676 N N . GLN A 1 87 ? 20.395 25.863 18.612 1.00 71.81 87 GLN A N 1
ATOM 677 C CA . GLN A 1 87 ? 21.127 26.172 19.836 1.00 71.81 87 GLN A CA 1
ATOM 678 C C . GLN A 1 87 ? 21.546 27.647 19.850 1.00 71.81 87 GLN A C 1
ATOM 680 O O . GLN A 1 87 ? 21.856 28.246 18.825 1.00 71.81 87 GLN A O 1
ATOM 685 N N . VAL A 1 88 ? 21.615 28.233 21.050 1.00 69.19 88 VAL A N 1
ATOM 686 C CA . VAL A 1 88 ? 21.955 29.657 21.256 1.00 69.19 88 VAL A CA 1
ATOM 687 C C . VAL A 1 88 ? 23.310 30.042 20.639 1.00 69.19 88 VAL A C 1
ATOM 689 O O . VAL A 1 88 ? 23.518 31.197 20.276 1.00 69.19 88 VAL A O 1
ATOM 692 N N . ASP A 1 89 ? 24.238 29.093 20.517 1.00 69.19 89 ASP A N 1
ATOM 693 C CA . ASP A 1 89 ? 25.593 29.299 20.011 1.00 69.19 89 ASP A CA 1
ATOM 694 C C . ASP A 1 89 ? 25.825 28.765 18.588 1.00 69.19 89 ASP A C 1
ATOM 696 O O . ASP A 1 89 ? 26.971 28.747 18.141 1.00 69.19 89 ASP A O 1
ATOM 700 N N . ASP A 1 90 ? 24.780 28.395 17.838 1.00 76.12 90 ASP A N 1
ATOM 701 C CA . ASP A 1 90 ? 24.937 27.868 16.470 1.00 76.12 90 ASP A CA 1
ATOM 702 C C . ASP A 1 90 ? 25.556 28.884 15.494 1.00 76.12 90 ASP A C 1
ATOM 704 O O . ASP A 1 90 ? 26.227 28.504 14.534 1.00 76.12 90 ASP A O 1
ATOM 708 N N . ASN A 1 91 ? 25.417 30.181 15.780 1.00 78.06 91 ASN A N 1
ATOM 709 C CA . ASN A 1 91 ? 26.041 31.259 15.009 1.00 78.06 91 ASN A CA 1
ATOM 710 C C . ASN A 1 91 ? 27.541 31.449 15.316 1.00 78.06 91 ASN A C 1
ATOM 712 O O . ASN A 1 91 ? 28.210 32.255 14.667 1.00 78.06 91 ASN A O 1
ATOM 716 N N . VAL A 1 92 ? 28.090 30.736 16.306 1.00 78.31 92 VAL A N 1
ATOM 717 C CA . VAL A 1 92 ? 29.502 30.828 16.692 1.00 78.31 92 VAL A CA 1
ATOM 718 C C . VAL A 1 92 ? 30.301 29.721 15.990 1.00 78.31 92 VAL A C 1
ATOM 720 O O . VAL A 1 92 ? 30.005 28.539 16.173 1.00 78.31 92 VAL A O 1
ATOM 723 N N . PRO A 1 93 ? 31.356 30.052 15.214 1.00 81.31 93 PRO A N 1
ATOM 724 C CA . PRO A 1 93 ? 32.167 29.052 14.526 1.00 81.31 93 PRO A CA 1
ATOM 725 C C . PRO A 1 93 ? 32.761 28.026 15.498 1.00 81.31 93 PRO A C 1
ATOM 727 O O . PRO A 1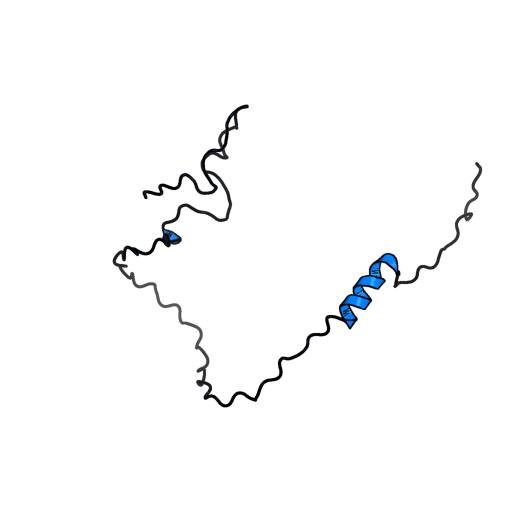 93 ? 33.535 28.368 16.397 1.00 81.31 93 PRO A O 1
ATOM 730 N N . ARG A 1 94 ? 32.417 26.749 15.301 1.00 76.81 94 ARG A N 1
ATOM 731 C CA . ARG A 1 94 ? 32.888 25.644 16.146 1.00 76.81 94 ARG A CA 1
ATOM 732 C C . ARG A 1 94 ? 34.403 25.484 15.998 1.00 76.81 94 ARG A C 1
ATOM 734 O O . ARG A 1 94 ? 34.912 25.298 14.894 1.00 76.81 94 ARG A O 1
ATOM 741 N N . ARG A 1 95 ? 35.133 25.528 17.115 1.00 80.56 95 ARG A N 1
ATOM 742 C CA . ARG A 1 95 ? 36.581 25.259 17.140 1.00 80.56 95 ARG A CA 1
ATOM 743 C C . ARG A 1 95 ? 36.847 23.754 17.193 1.00 80.56 95 ARG A C 1
ATOM 745 O O . ARG A 1 95 ? 36.115 23.008 17.846 1.00 80.56 95 ARG A O 1
ATOM 752 N N . THR A 1 96 ? 37.928 23.299 16.559 1.00 78.75 96 THR A N 1
ATOM 753 C CA . THR A 1 96 ? 38.393 21.907 16.665 1.00 78.75 96 THR A CA 1
ATOM 754 C C . THR A 1 96 ? 38.651 21.558 18.136 1.00 78.75 96 THR A C 1
ATOM 756 O O . THR A 1 96 ? 39.500 22.179 18.771 1.00 78.75 96 THR A O 1
ATOM 759 N N . GLY A 1 97 ? 37.905 20.592 18.685 1.00 76.19 97 GLY A N 1
ATOM 760 C CA . GLY A 1 97 ? 37.999 20.157 20.089 1.00 76.19 97 GLY A CA 1
ATOM 761 C C . GLY A 1 97 ? 36.858 20.618 21.007 1.00 76.19 97 GLY A C 1
ATOM 762 O O . GLY A 1 97 ? 36.778 20.166 22.148 1.00 76.19 97 GLY A O 1
ATOM 763 N N . GLN A 1 98 ? 35.943 21.469 20.535 1.00 74.94 98 GLN A N 1
ATOM 764 C CA . GLN A 1 98 ? 34.793 21.910 21.328 1.00 74.94 98 GLN A CA 1
ATOM 765 C C . GLN A 1 98 ? 33.717 20.813 21.396 1.00 74.94 98 GLN A C 1
ATOM 767 O O . GLN A 1 98 ? 33.184 20.384 20.374 1.00 74.94 98 GLN A O 1
ATOM 772 N N . ARG A 1 99 ? 33.387 20.352 22.610 1.00 72.44 99 ARG A N 1
ATOM 773 C CA . ARG A 1 99 ? 32.303 19.384 22.856 1.00 72.44 99 ARG A CA 1
ATOM 774 C C . ARG A 1 99 ? 31.013 20.129 23.194 1.00 72.44 99 ARG A C 1
ATOM 776 O O . ARG A 1 99 ? 31.029 21.020 24.038 1.00 72.44 99 ARG A O 1
ATOM 783 N N . ILE A 1 100 ? 29.900 19.734 22.577 1.00 70.50 100 ILE A N 1
ATOM 784 C CA . ILE A 1 100 ? 28.564 20.193 22.981 1.00 70.50 100 ILE A CA 1
ATOM 785 C C . ILE A 1 100 ? 28.226 19.496 24.301 1.00 70.50 100 ILE A C 1
ATOM 787 O O . ILE A 1 100 ? 28.126 18.271 24.345 1.00 70.50 100 ILE A O 1
ATOM 791 N N . THR A 1 101 ? 28.101 20.260 25.384 1.00 69.06 101 THR A N 1
ATOM 792 C CA . THR A 1 101 ? 27.820 19.726 26.730 1.00 69.06 101 THR A CA 1
ATOM 793 C C . THR A 1 101 ? 26.376 19.935 27.174 1.00 69.06 101 THR A C 1
ATOM 795 O O . THR A 1 101 ? 25.936 19.281 28.116 1.00 69.06 101 THR A O 1
ATOM 798 N N . LYS A 1 102 ? 25.627 20.828 26.515 1.00 70.62 102 LYS A N 1
ATOM 799 C CA . LYS A 1 102 ? 24.234 21.137 26.856 1.00 70.62 102 LYS A CA 1
ATOM 800 C C . LYS A 1 102 ? 23.267 20.413 25.911 1.00 70.62 102 LYS A C 1
ATOM 802 O O . LYS A 1 102 ? 23.554 20.342 24.715 1.00 70.62 102 LYS A O 1
ATOM 807 N N . PRO A 1 103 ? 22.135 19.893 26.418 1.00 67.56 103 PRO A N 1
ATOM 808 C CA . PRO A 1 103 ? 21.108 19.308 25.568 1.00 67.56 103 PRO A CA 1
ATOM 809 C C . PRO A 1 103 ? 20.459 20.374 24.658 1.00 67.56 103 PRO A C 1
ATOM 811 O O . PRO A 1 103 ? 20.591 21.578 24.914 1.00 67.56 103 PRO A O 1
ATOM 814 N N . PRO A 1 104 ? 19.758 19.952 23.591 1.00 64.81 104 PRO A N 1
ATOM 815 C CA . PRO A 1 104 ? 18.954 20.846 22.758 1.00 64.81 104 PRO A CA 1
ATOM 816 C C . PRO A 1 104 ? 17.985 21.666 23.625 1.00 64.81 104 PRO A C 1
ATOM 818 O O . PRO A 1 104 ? 17.282 21.100 24.461 1.00 64.81 104 PRO A O 1
ATOM 821 N N . GLY A 1 105 ? 17.981 22.993 23.471 1.00 65.06 105 GLY A N 1
ATOM 822 C CA . GLY A 1 105 ? 17.218 23.909 24.336 1.00 65.06 105 GLY A CA 1
ATOM 823 C C . GLY A 1 105 ? 17.968 24.451 25.566 1.00 65.06 105 GLY A C 1
ATOM 824 O O . GLY A 1 105 ? 17.397 25.220 26.333 1.00 65.06 105 GLY A O 1
ATOM 825 N N . GLY A 1 106 ? 19.249 24.115 25.756 1.00 68.44 106 GLY A N 1
ATOM 826 C CA . GLY A 1 106 ? 20.110 24.739 26.768 1.00 68.44 106 GLY A CA 1
ATOM 827 C C . GLY A 1 106 ? 20.268 23.934 28.063 1.00 68.44 106 GLY A C 1
ATOM 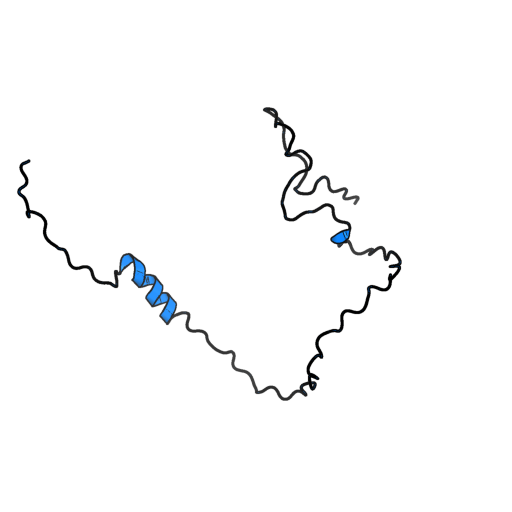828 O O . GLY A 1 106 ? 19.952 22.754 28.144 1.00 68.44 106 GLY A O 1
ATOM 829 N N . SER A 1 107 ? 20.867 24.545 29.086 1.00 62.97 107 SER A N 1
ATOM 830 C CA . SER A 1 107 ? 21.216 23.861 30.341 1.00 62.97 107 SER A CA 1
ATOM 831 C C . SER A 1 107 ? 19.993 23.638 31.227 1.00 62.97 107 SER A C 1
ATOM 833 O O . SER A 1 107 ? 19.36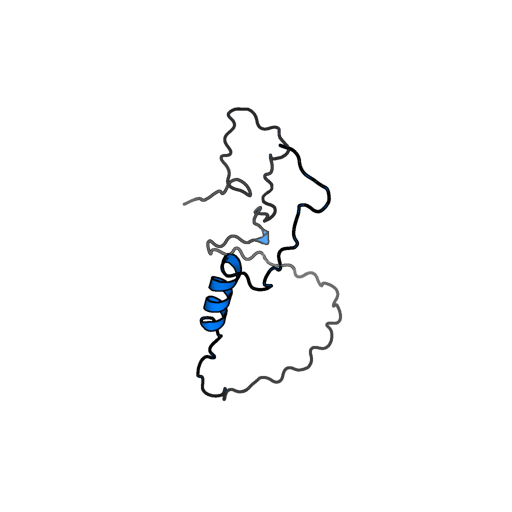8 24.603 31.654 1.00 62.97 107 SER A O 1
ATOM 835 N N . SER A 1 108 ? 19.703 22.385 31.577 1.00 63.44 108 SER A N 1
ATOM 836 C CA . SER A 1 108 ? 18.693 22.050 32.583 1.00 63.44 108 SER A CA 1
ATOM 837 C C . SER A 1 108 ? 19.276 22.133 33.998 1.00 63.44 108 SER A C 1
ATOM 839 O O . SER A 1 108 ? 20.195 21.381 34.321 1.00 63.44 108 SER A O 1
ATOM 841 N N . SER A 1 109 ? 18.727 22.988 34.864 1.00 57.75 109 SER A N 1
ATOM 842 C CA . SER A 1 109 ? 18.970 22.940 36.312 1.00 57.75 109 SER A CA 1
ATOM 843 C C . SER A 1 109 ? 17.985 21.958 36.950 1.00 57.75 109 SER A C 1
ATOM 845 O O . SER A 1 109 ? 16.821 22.293 37.185 1.00 57.75 109 SER A O 1
ATOM 847 N N . ILE A 1 110 ? 18.417 20.717 37.172 1.00 54.88 110 ILE A N 1
ATOM 848 C CA . ILE A 1 110 ? 17.692 19.792 38.046 1.00 54.88 110 ILE A CA 1
ATOM 849 C C . ILE A 1 110 ? 18.370 19.842 39.415 1.00 54.88 110 ILE A C 1
ATOM 851 O O . ILE A 1 110 ? 19.566 19.590 39.526 1.00 54.88 110 ILE A O 1
ATOM 855 N N . ILE A 1 111 ? 17.621 20.271 40.425 1.00 50.56 111 ILE A N 1
ATOM 856 C CA . ILE A 1 111 ? 18.022 20.193 41.830 1.00 50.56 111 ILE A CA 1
ATOM 857 C C . ILE A 1 111 ? 17.284 18.967 42.370 1.00 50.56 111 ILE A C 1
ATOM 859 O O . ILE A 1 111 ? 16.072 18.869 42.164 1.00 50.56 111 ILE A O 1
ATOM 863 N N . PHE A 1 112 ? 18.026 18.015 42.936 1.00 44.12 112 PHE A N 1
ATOM 864 C CA . PHE A 1 112 ? 17.467 16.844 43.616 1.00 44.12 112 PHE A CA 1
ATOM 865 C C . PHE A 1 112 ? 17.090 17.192 45.053 1.00 44.12 112 PHE A C 1
ATOM 867 O O . PHE A 1 112 ? 17.834 17.996 45.662 1.00 44.12 112 PHE A O 1
#

Radius of gyration: 32.02 Å; chains: 1; bounding box: 66×52×81 Å

Secondary structure (DSSP, 8-state):
----TT--------SS-HHHHHHHHHHHHH----PPP-PPP-SPPP------------------------SS---TTT----TT---TTTTSPPPTT----SPTTS------